Protein AF-S4P4B2-F1 (afdb_monomer_lite)

Radius of gyration: 13.28 Å; chains: 1; bounding box: 37×22×28 Å

Secondary structure (DSSP, 8-state):
-----GGGTT-HHHHHHHHHHHHHHHHHS-SEEEE--S-HHHHHHHHHHHHHTTHHHHHHHHSEEEE--S-HHHHHHHHHHHHHHHHTTS-EEEE-

Foldseek 3Di:
DADPPPVCLLPLVNLVVVLVVLLVCLQPDWAEAEAEDPDPVSLVVSVVSCVVVCSQVSSQVRAAEAEADPDPVSNVVSVVVSVVRSVVRRHYYYYD

Structure (mmCIF, N/CA/C/O backbone):
data_AF-S4P4B2-F1
#
_entry.id   AF-S4P4B2-F1
#
loop_
_atom_site.group_PDB
_atom_site.id
_atom_site.type_symbol
_atom_site.label_atom_id
_atom_site.label_alt_id
_atom_site.label_comp_id
_atom_site.label_asym_id
_atom_site.label_entity_id
_atom_site.label_seq_id
_atom_site.pdbx_PDB_ins_code
_atom_site.Cartn_x
_atom_site.Cartn_y
_atom_site.Cartn_z
_atom_site.occupancy
_atom_site.B_iso_or_equiv
_atom_site.auth_seq_id
_atom_site.auth_comp_id
_atom_site.auth_asym_id
_atom_site.auth_atom_id
_atom_site.pdbx_PDB_model_num
ATOM 1 N N . THR A 1 1 ? -21.133 2.566 -0.059 1.00 52.91 1 THR A N 1
ATOM 2 C CA . THR A 1 1 ? -20.802 3.998 -0.202 1.00 52.91 1 THR A CA 1
ATOM 3 C C . THR A 1 1 ? -19.473 4.249 0.480 1.00 52.91 1 THR A C 1
ATOM 5 O O . THR A 1 1 ? -19.292 3.740 1.578 1.00 52.91 1 THR A O 1
ATOM 8 N N . ILE A 1 2 ? -18.533 4.945 -0.164 1.00 67.69 2 ILE A N 1
ATOM 9 C CA . ILE A 1 2 ? -17.271 5.377 0.467 1.00 67.69 2 ILE A CA 1
ATOM 10 C C . ILE A 1 2 ? -17.554 6.663 1.256 1.00 67.69 2 ILE A C 1
ATOM 12 O O . ILE A 1 2 ? -18.268 7.532 0.760 1.00 67.69 2 ILE A O 1
ATOM 16 N N . SER A 1 3 ? -17.041 6.770 2.482 1.00 73.88 3 SER A N 1
ATOM 17 C CA . SER A 1 3 ? -17.207 7.941 3.352 1.00 73.88 3 SER A CA 1
ATOM 18 C C . SER A 1 3 ? -15.880 8.268 4.028 1.00 73.88 3 SER A C 1
ATOM 20 O O . SER A 1 3 ? -15.252 7.382 4.593 1.00 73.88 3 SER A O 1
ATOM 22 N N . SER A 1 4 ? -15.484 9.542 4.009 1.00 62.91 4 SER A N 1
ATOM 23 C CA . SER A 1 4 ? -14.333 10.069 4.755 1.00 62.91 4 SER A CA 1
ATOM 24 C C . SER A 1 4 ? -14.736 10.742 6.072 1.00 62.91 4 SER A C 1
ATOM 26 O O . SER A 1 4 ? -13.907 11.381 6.721 1.00 62.91 4 SER A O 1
ATOM 28 N N . LYS A 1 5 ? -16.012 10.638 6.484 1.00 74.81 5 LYS A N 1
ATOM 29 C CA . LYS A 1 5 ? -16.456 11.181 7.773 1.00 74.81 5 LYS A CA 1
ATOM 30 C C . LYS A 1 5 ? -15.694 10.489 8.898 1.00 74.81 5 LYS A C 1
ATOM 32 O O . LYS A 1 5 ? -15.656 9.259 8.945 1.00 74.81 5 LYS A O 1
ATOM 37 N N . TYR A 1 6 ? -15.158 11.289 9.818 1.00 61.53 6 TYR A N 1
ATOM 38 C CA . TYR A 1 6 ? -14.396 10.815 10.975 1.00 61.53 6 TYR A CA 1
ATOM 39 C C . TYR A 1 6 ? -15.137 9.713 11.746 1.00 61.53 6 TYR A C 1
ATOM 41 O O . TYR A 1 6 ? -14.554 8.687 12.066 1.00 61.53 6 TYR A O 1
ATOM 49 N N . GLU A 1 7 ? -16.444 9.882 11.944 1.00 67.62 7 GLU A N 1
ATOM 50 C CA . GLU A 1 7 ? -17.324 8.940 12.653 1.00 67.62 7 GLU A CA 1
ATOM 51 C C . GLU A 1 7 ? -17.447 7.568 11.972 1.00 67.62 7 GLU A C 1
ATOM 53 O O . GLU A 1 7 ? -17.768 6.582 12.623 1.00 67.62 7 GLU A O 1
ATOM 58 N N . THR A 1 8 ? -17.201 7.493 10.661 1.00 71.69 8 THR A N 1
ATOM 59 C CA .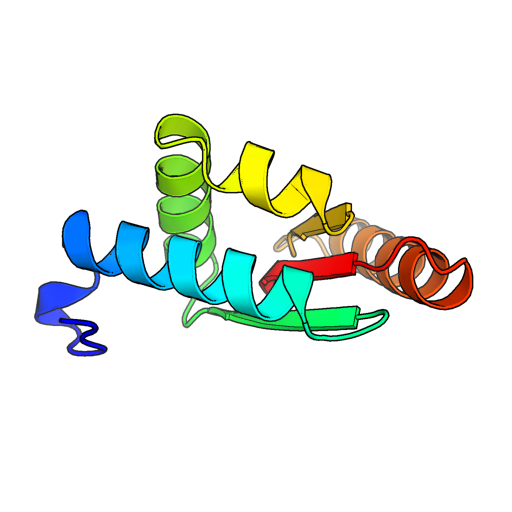 THR A 1 8 ? -17.375 6.271 9.858 1.00 71.69 8 THR A CA 1
ATOM 60 C C . THR A 1 8 ? -16.054 5.650 9.414 1.00 71.69 8 THR A C 1
ATOM 62 O O . THR A 1 8 ? -16.066 4.643 8.717 1.00 71.69 8 THR A O 1
ATOM 65 N N . ARG A 1 9 ? -14.904 6.235 9.776 1.00 69.50 9 ARG A N 1
ATOM 66 C CA . ARG A 1 9 ? -13.584 5.750 9.323 1.00 69.50 9 ARG A CA 1
ATOM 67 C C . ARG A 1 9 ? -13.201 4.393 9.924 1.00 69.50 9 ARG A C 1
ATOM 69 O O . ARG A 1 9 ? -12.380 3.685 9.360 1.00 69.50 9 ARG A O 1
ATOM 76 N N . GLU A 1 10 ? -13.798 4.052 11.062 1.00 74.44 10 GLU A N 1
ATOM 77 C CA . GLU A 1 10 ? -13.623 2.765 11.744 1.00 74.44 10 GLU A CA 1
ATOM 78 C C . GLU A 1 10 ? -14.669 1.731 11.296 1.00 74.44 10 GLU A C 1
ATOM 80 O O . GLU A 1 10 ? -14.613 0.573 11.704 1.00 74.44 10 GLU A O 1
ATOM 85 N N . ASP A 1 11 ? -15.616 2.120 10.430 1.00 85.06 11 ASP A N 1
ATOM 86 C CA . ASP A 1 11 ? -16.566 1.179 9.848 1.00 85.06 11 ASP A CA 1
ATOM 87 C C . ASP A 1 11 ? -15.824 0.227 8.900 1.00 85.06 11 ASP A C 1
ATOM 89 O O . ASP A 1 11 ? -15.229 0.629 7.894 1.00 85.06 11 ASP A O 1
ATOM 93 N N . VAL A 1 12 ? -15.907 -1.065 9.207 1.00 84.88 12 VAL A N 1
ATOM 94 C CA . VAL A 1 12 ? -15.316 -2.158 8.430 1.00 84.88 12 VAL A CA 1
ATOM 95 C C . VAL A 1 12 ? -15.711 -2.077 6.953 1.00 84.88 12 VAL A C 1
ATOM 97 O O . VAL A 1 12 ? -14.890 -2.356 6.076 1.00 84.88 12 VAL A O 1
ATOM 100 N N . ALA A 1 13 ? -16.943 -1.657 6.647 1.00 87.62 13 ALA A N 1
ATOM 101 C CA . ALA A 1 13 ? -17.395 -1.506 5.269 1.00 87.62 13 ALA A CA 1
ATOM 102 C C . ALA A 1 13 ? -16.637 -0.392 4.532 1.00 87.62 13 ALA A C 1
ATOM 104 O O . ALA A 1 13 ? -16.323 -0.543 3.350 1.00 87.62 13 ALA A O 1
ATOM 105 N N . VAL A 1 14 ? -16.324 0.713 5.213 1.00 88.56 14 VAL A N 1
ATOM 106 C CA . VAL A 1 14 ? -15.562 1.837 4.653 1.00 88.56 14 VAL A CA 1
ATOM 107 C C . VAL A 1 14 ? -14.109 1.431 4.427 1.00 88.56 14 VAL A C 1
ATOM 109 O O . VAL A 1 14 ? -13.602 1.615 3.319 1.00 88.56 14 VAL A O 1
ATOM 112 N N . ILE A 1 15 ? -13.480 0.799 5.422 1.00 91.25 15 ILE A N 1
ATOM 113 C CA . ILE A 1 15 ? -12.105 0.282 5.335 1.00 91.25 15 ILE A CA 1
ATOM 114 C C . ILE A 1 15 ? -11.963 -0.675 4.147 1.00 91.25 15 ILE A C 1
ATOM 116 O O . ILE A 1 15 ? -11.055 -0.524 3.325 1.00 91.25 15 ILE A O 1
ATOM 120 N N . ARG A 1 16 ? -12.899 -1.619 3.994 1.00 91.69 16 ARG A N 1
ATOM 121 C CA . ARG A 1 16 ? -12.908 -2.556 2.866 1.00 91.69 16 ARG A CA 1
ATOM 122 C C . ARG A 1 16 ? -13.040 -1.839 1.524 1.00 91.69 16 ARG A C 1
ATOM 124 O O . ARG A 1 16 ? -12.325 -2.169 0.584 1.00 91.69 16 ARG A O 1
ATOM 131 N N . ASN A 1 17 ? -13.937 -0.855 1.420 1.00 92.75 17 ASN A N 1
ATOM 132 C CA . ASN A 1 17 ? -14.141 -0.127 0.165 1.00 92.75 17 ASN A CA 1
ATOM 133 C C . ASN A 1 17 ? -12.892 0.674 -0.243 1.00 92.75 17 ASN A C 1
ATOM 135 O O . ASN A 1 17 ? -12.581 0.730 -1.430 1.00 92.75 17 ASN A O 1
ATOM 139 N N . TYR A 1 18 ? -12.152 1.247 0.716 1.00 94.19 18 TYR A N 1
ATOM 140 C CA . TYR A 1 18 ? -10.853 1.868 0.434 1.00 94.19 18 TYR A CA 1
ATOM 141 C C . TYR A 1 18 ? -9.820 0.852 -0.059 1.00 94.19 18 TYR A C 1
ATOM 143 O O . TYR A 1 18 ? -9.092 1.133 -1.009 1.00 94.19 18 TYR A O 1
ATOM 151 N N . GLY A 1 19 ? -9.795 -0.342 0.534 1.00 95.50 19 GLY A N 1
ATOM 152 C CA . GLY A 1 19 ? -8.932 -1.431 0.082 1.00 95.50 19 GLY A CA 1
ATOM 153 C C . GLY A 1 19 ? -9.230 -1.847 -1.357 1.00 95.50 19 GLY A C 1
ATOM 154 O O . GLY A 1 19 ? -8.320 -1.964 -2.176 1.00 95.50 19 GLY A O 1
ATOM 155 N N . GLN A 1 20 ? -10.514 -1.994 -1.688 1.00 95.50 20 GLN A N 1
ATOM 156 C CA . GLN A 1 20 ? -10.964 -2.328 -3.038 1.00 95.50 20 GLN A CA 1
ATOM 157 C C . GLN A 1 20 ? -10.561 -1.251 -4.055 1.00 95.50 20 GLN A C 1
ATOM 159 O O . GLN A 1 20 ? -10.010 -1.572 -5.106 1.00 95.50 20 GLN A O 1
ATOM 164 N N . LEU A 1 21 ? -10.763 0.025 -3.707 1.00 96.19 21 LEU A N 1
ATOM 165 C CA . LEU A 1 21 ? -10.342 1.158 -4.529 1.00 96.19 21 LEU A CA 1
ATOM 166 C C . LEU A 1 21 ? -8.833 1.116 -4.799 1.00 96.19 21 LEU A C 1
ATOM 168 O O . LEU A 1 21 ? -8.402 1.298 -5.934 1.00 96.19 21 LEU A O 1
ATOM 172 N N . LEU A 1 22 ? -8.021 0.848 -3.774 1.00 97.44 22 LEU A N 1
ATOM 173 C CA . LEU A 1 22 ? -6.571 0.781 -3.933 1.00 97.44 22 LEU A CA 1
ATOM 174 C C . LEU A 1 22 ? 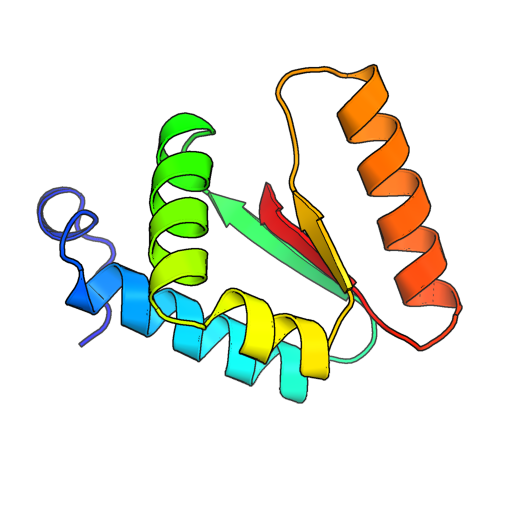-6.141 -0.387 -4.836 1.00 97.44 22 LEU A C 1
ATOM 176 O O . LEU A 1 22 ? -5.188 -0.240 -5.602 1.00 97.44 22 LEU A O 1
ATOM 180 N N . VAL A 1 23 ? -6.847 -1.524 -4.794 1.00 97.75 23 VAL A N 1
ATOM 181 C CA . VAL A 1 23 ? -6.619 -2.656 -5.711 1.00 97.75 23 VAL A CA 1
ATOM 182 C C . VAL A 1 23 ? -6.919 -2.261 -7.156 1.00 97.75 23 VAL A C 1
ATOM 184 O O . VAL A 1 23 ? -6.091 -2.509 -8.030 1.00 97.75 23 VAL A O 1
ATOM 187 N N . GLU A 1 24 ? -8.054 -1.609 -7.408 1.00 97.44 24 GLU A N 1
ATOM 188 C CA . GLU A 1 24 ? -8.435 -1.140 -8.747 1.00 97.44 24 GLU A CA 1
ATOM 189 C C . GLU A 1 24 ? -7.431 -0.116 -9.296 1.00 97.44 24 GLU A C 1
ATOM 191 O O . GLU A 1 24 ? -6.976 -0.228 -10.435 1.00 97.44 24 GLU A O 1
ATOM 196 N N . ILE A 1 25 ? -7.005 0.835 -8.461 1.00 97.56 25 ILE A N 1
ATOM 197 C CA . ILE A 1 25 ? -5.969 1.812 -8.814 1.00 97.56 25 ILE A CA 1
ATOM 198 C C . ILE A 1 25 ? -4.641 1.109 -9.116 1.00 97.56 25 ILE A C 1
ATOM 200 O O . ILE A 1 25 ? -3.995 1.419 -10.115 1.00 97.56 25 ILE A O 1
ATOM 204 N N . SER A 1 26 ? -4.254 0.119 -8.309 1.00 97.25 26 SER A N 1
ATOM 205 C CA . SER A 1 26 ? -3.016 -0.645 -8.512 1.00 97.25 26 SER A CA 1
ATOM 206 C C . SER A 1 26 ? -3.029 -1.489 -9.790 1.00 97.25 26 SER A C 1
ATOM 208 O O . SER A 1 26 ? -1.961 -1.794 -10.317 1.00 97.25 26 SER A O 1
ATOM 210 N N . ALA A 1 27 ? -4.204 -1.869 -10.296 1.00 96.81 27 ALA A N 1
ATOM 211 C CA . ALA A 1 27 ? -4.339 -2.603 -11.551 1.00 96.81 27 ALA A CA 1
ATOM 212 C C . ALA A 1 27 ? -4.196 -1.702 -12.791 1.00 96.81 27 ALA A C 1
ATOM 214 O O . ALA A 1 27 ? -3.720 -2.162 -13.827 1.00 96.81 27 ALA A O 1
ATOM 215 N N . CYS A 1 28 ? -4.594 -0.430 -12.690 1.00 96.31 28 CYS A N 1
ATOM 216 C CA . CYS A 1 28 ? -4.643 0.494 -13.828 1.00 96.31 28 CYS A CA 1
ATOM 217 C C . CYS A 1 28 ? -3.457 1.468 -13.893 1.00 96.31 28 CYS A C 1
ATOM 219 O O . CYS A 1 28 ? -3.060 1.873 -14.984 1.00 96.31 28 CYS A O 1
ATOM 221 N N . VAL A 1 29 ? -2.907 1.880 -12.748 1.00 96.88 29 VAL A N 1
ATOM 222 C CA . VAL A 1 29 ? -1.808 2.853 -12.693 1.00 96.88 29 VAL A CA 1
ATOM 223 C C . VAL A 1 29 ? -0.471 2.133 -12.899 1.00 96.88 29 VAL A C 1
ATOM 225 O O . VAL A 1 29 ? -0.174 1.192 -12.157 1.00 96.88 29 VAL A O 1
ATOM 228 N N . PRO A 1 30 ? 0.361 2.532 -13.878 1.00 94.69 30 PRO A N 1
ATOM 229 C CA . PRO A 1 30 ? 1.679 1.937 -14.080 1.00 94.69 30 PRO A CA 1
ATOM 230 C C . PRO A 1 30 ? 2.634 2.292 -12.935 1.00 94.69 30 PRO A C 1
ATOM 232 O O . PRO A 1 30 ? 2.438 3.269 -12.222 1.00 94.69 30 PRO A O 1
ATOM 235 N N . ASP A 1 31 ? 3.662 1.468 -12.745 1.00 94.69 31 ASP A N 1
ATOM 236 C CA . ASP A 1 31 ? 4.785 1.739 -11.842 1.00 94.69 31 ASP A CA 1
ATOM 237 C C . ASP A 1 31 ? 4.377 1.985 -10.380 1.00 94.69 31 ASP A C 1
ATOM 239 O O . ASP A 1 31 ? 4.098 1.018 -9.666 1.00 94.69 31 ASP A O 1
ATOM 243 N N . GLY A 1 32 ? 4.313 3.234 -9.923 1.00 96.19 32 GLY A N 1
ATOM 244 C CA . GLY A 1 32 ? 4.181 3.593 -8.512 1.00 96.19 32 GLY A CA 1
ATOM 245 C C . GLY A 1 32 ? 2.824 4.175 -8.114 1.00 96.19 32 GLY A C 1
ATOM 246 O O . GLY A 1 32 ? 2.245 4.987 -8.832 1.00 96.19 32 GLY A O 1
ATOM 247 N N . VAL A 1 33 ? 2.346 3.811 -6.925 1.00 97.94 33 VAL A N 1
ATOM 248 C CA . VAL A 1 33 ? 1.213 4.446 -6.237 1.00 97.94 33 VAL A CA 1
ATOM 249 C C . VAL A 1 33 ? 1.657 4.824 -4.827 1.00 97.94 33 VAL A C 1
ATOM 251 O O . VAL A 1 33 ? 2.246 4.009 -4.122 1.00 97.94 33 VAL A O 1
ATOM 254 N N . VAL A 1 34 ? 1.336 6.039 -4.390 1.00 97.25 34 VAL A N 1
ATOM 255 C CA . VAL A 1 34 ? 1.547 6.481 -3.005 1.00 97.25 34 VAL A CA 1
ATOM 256 C C . VAL A 1 34 ? 0.187 6.758 -2.378 1.00 97.25 34 VAL A C 1
ATOM 258 O O . VAL A 1 34 ? -0.626 7.481 -2.956 1.00 97.25 34 VAL A O 1
ATOM 261 N N . CYS A 1 35 ? -0.081 6.154 -1.224 1.00 96.62 35 CYS A N 1
ATOM 262 C CA . CYS A 1 35 ? -1.343 6.265 -0.505 1.00 96.62 35 CYS A CA 1
ATOM 263 C C . CYS A 1 35 ? -1.085 6.837 0.890 1.00 96.62 35 CYS A C 1
ATOM 265 O O . CYS A 1 35 ? -0.413 6.196 1.692 1.00 96.62 35 CYS A O 1
ATOM 267 N N . PHE A 1 36 ? -1.631 8.028 1.151 1.00 95.38 36 PHE A N 1
ATOM 268 C CA . PHE A 1 36 ? -1.454 8.735 2.416 1.00 95.38 36 PHE A CA 1
ATOM 269 C C . PHE A 1 36 ? -2.605 8.476 3.396 1.00 95.38 36 PHE A C 1
ATOM 271 O O . PHE A 1 36 ? -3.783 8.576 3.037 1.00 95.38 36 PHE A O 1
ATOM 278 N N . PHE A 1 37 ? -2.255 8.220 4.650 1.00 93.12 37 PHE A N 1
ATOM 279 C CA . PHE A 1 37 ? -3.127 8.013 5.791 1.00 93.12 37 PHE A CA 1
ATOM 280 C C . PHE A 1 37 ? -3.042 9.209 6.740 1.00 93.12 37 PHE A C 1
ATOM 282 O O . PHE A 1 37 ? -2.076 9.964 6.790 1.00 93.12 37 PHE A O 1
ATOM 289 N N . THR A 1 38 ? -4.095 9.408 7.530 1.00 89.19 38 THR A N 1
ATOM 290 C CA . THR A 1 38 ? -4.180 10.555 8.448 1.00 89.19 38 THR A CA 1
ATOM 291 C C . THR A 1 38 ? -3.293 10.420 9.688 1.00 89.19 38 THR A C 1
ATOM 293 O O . THR A 1 38 ? -3.097 11.402 10.399 1.00 89.19 38 THR A O 1
ATOM 296 N N . SER A 1 39 ? -2.832 9.206 10.003 1.00 90.38 39 SER A N 1
ATOM 297 C CA . SER A 1 39 ? -1.904 8.912 11.100 1.00 90.38 39 SER A CA 1
ATOM 298 C C . SER A 1 39 ? -1.366 7.481 10.997 1.00 90.38 39 SER A C 1
ATOM 300 O O . SER A 1 39 ? -2.069 6.597 10.503 1.00 90.38 39 SER A O 1
ATOM 302 N N . TYR A 1 40 ? -0.182 7.227 11.568 1.00 90.38 40 TYR A N 1
ATOM 303 C CA . TYR A 1 40 ? 0.405 5.880 11.655 1.00 90.38 40 TYR A CA 1
ATOM 304 C C . TYR A 1 40 ? -0.497 4.873 12.378 1.00 90.38 40 TYR A C 1
ATOM 306 O O . TYR A 1 40 ? -0.650 3.745 11.928 1.00 90.38 40 TYR A O 1
ATOM 314 N N . LEU A 1 41 ? -1.175 5.295 13.451 1.00 90.81 41 LEU A N 1
ATOM 315 C CA . LEU A 1 41 ? -2.117 4.429 14.169 1.00 90.81 41 LEU A CA 1
ATOM 316 C C . LEU A 1 41 ? -3.286 3.985 13.272 1.00 90.81 41 LEU A C 1
ATOM 318 O O . LEU A 1 41 ? -3.751 2.850 13.348 1.00 90.81 41 LEU A O 1
ATOM 322 N N . TYR A 1 42 ? -3.776 4.890 12.420 1.00 91.00 42 TYR A N 1
ATOM 323 C 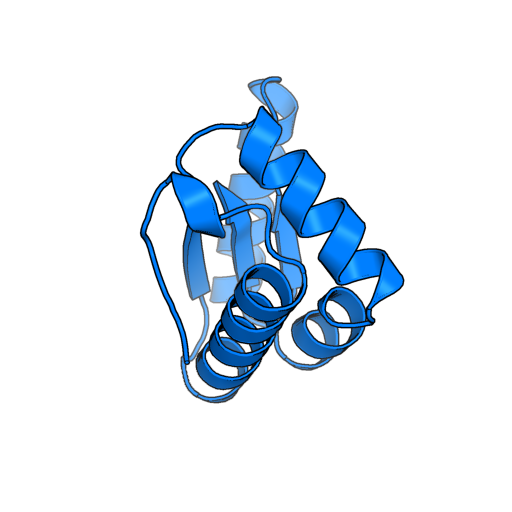CA . TYR A 1 42 ? -4.839 4.563 11.477 1.00 91.00 42 TYR A CA 1
ATOM 324 C C . TYR A 1 42 ? -4.326 3.664 10.347 1.00 91.00 42 TYR A C 1
ATOM 326 O O . TYR A 1 42 ? -5.018 2.717 9.979 1.00 91.00 42 TYR A O 1
ATOM 334 N N . LEU A 1 43 ? -3.108 3.910 9.853 1.00 93.38 43 LEU A N 1
ATOM 335 C CA . LEU A 1 43 ? -2.431 3.040 8.893 1.00 93.38 43 LEU A CA 1
ATOM 336 C C . LEU A 1 43 ? -2.327 1.605 9.428 1.00 93.38 43 LEU A C 1
ATOM 338 O O . LEU A 1 43 ? -2.768 0.681 8.751 1.00 93.38 43 LEU A O 1
ATOM 342 N N . GLU A 1 44 ? -1.823 1.414 10.650 1.00 92.56 44 GLU A N 1
ATOM 343 C CA . GLU A 1 44 ? -1.650 0.082 11.248 1.00 92.56 44 GLU A CA 1
ATOM 344 C C . GLU A 1 44 ? -2.988 -0.654 11.377 1.00 92.56 44 GLU A C 1
ATOM 346 O O . GLU A 1 44 ? -3.107 -1.815 10.981 1.00 92.56 44 GLU A O 1
ATOM 351 N N . SER A 1 45 ? -4.018 0.045 11.865 1.00 92.88 45 SER A N 1
ATOM 352 C CA . SER A 1 45 ? -5.372 -0.499 12.003 1.00 92.88 45 SER A CA 1
ATOM 353 C C . SER A 1 45 ? -5.967 -0.927 10.654 1.00 92.88 45 SER A C 1
ATOM 355 O O . SER A 1 45 ? -6.470 -2.044 10.510 1.00 92.88 45 SER A O 1
ATOM 357 N N . VAL A 1 46 ? -5.863 -0.070 9.631 1.00 94.44 46 VAL A N 1
ATOM 358 C CA . VAL A 1 46 ? -6.393 -0.353 8.290 1.00 94.44 46 VAL A CA 1
ATOM 359 C C . VAL A 1 46 ? -5.625 -1.482 7.610 1.00 94.44 46 VAL A C 1
ATOM 361 O O . VAL A 1 46 ? -6.249 -2.374 7.036 1.00 94.44 46 VAL A O 1
ATOM 364 N N . VAL A 1 47 ? -4.293 -1.484 7.690 1.00 95.00 47 VAL A N 1
ATOM 365 C CA . VAL A 1 47 ? -3.460 -2.549 7.119 1.00 95.00 47 VAL A CA 1
ATOM 366 C C . VAL A 1 47 ? -3.762 -3.890 7.784 1.00 95.00 47 VAL A C 1
ATOM 368 O O . VAL A 1 47 ? -3.903 -4.886 7.074 1.00 95.00 47 VAL A O 1
ATOM 371 N N . GLY A 1 48 ? -3.919 -3.920 9.112 1.00 95.06 48 GLY A N 1
ATOM 372 C CA . GLY A 1 48 ? -4.331 -5.121 9.840 1.00 95.06 48 GLY A CA 1
ATOM 373 C C . GLY A 1 48 ? -5.670 -5.658 9.332 1.00 95.06 48 GLY A C 1
ATOM 374 O O . GLY A 1 48 ? -5.767 -6.815 8.924 1.00 95.06 48 GLY A O 1
ATOM 375 N N . ALA A 1 49 ? -6.680 -4.790 9.224 1.00 94.94 49 ALA A N 1
ATOM 376 C CA . ALA A 1 49 ? -7.983 -5.168 8.681 1.00 94.94 49 ALA A CA 1
ATOM 377 C C . ALA A 1 49 ? -7.906 -5.649 7.217 1.00 94.94 49 ALA A C 1
ATOM 379 O O . ALA A 1 49 ? -8.588 -6.600 6.832 1.00 94.94 49 ALA A O 1
ATOM 380 N N . TRP A 1 50 ? -7.077 -5.021 6.381 1.00 96.88 50 TRP A N 1
ATOM 381 C CA . TRP A 1 50 ? -6.861 -5.432 4.990 1.00 96.88 50 TRP A CA 1
ATOM 382 C C . TRP A 1 50 ? -6.142 -6.771 4.858 1.00 96.88 50 TRP A C 1
ATOM 384 O O . TRP A 1 50 ? -6.378 -7.487 3.879 1.00 96.88 50 TRP A O 1
ATOM 394 N N . TYR A 1 51 ? -5.269 -7.112 5.805 1.00 95.75 51 TYR A N 1
ATOM 395 C CA . TYR A 1 51 ? -4.623 -8.416 5.851 1.00 95.75 51 TYR A CA 1
ATOM 396 C C . TYR A 1 51 ? -5.665 -9.513 6.093 1.00 95.75 51 TYR A C 1
ATOM 398 O O . TYR A 1 51 ? -5.799 -10.418 5.266 1.00 95.75 51 TYR A O 1
ATOM 406 N N . ASP A 1 52 ? -6.485 -9.357 7.135 1.00 94.88 52 ASP A N 1
ATOM 407 C CA . ASP A 1 52 ? -7.533 -10.320 7.503 1.00 94.88 52 ASP A CA 1
ATOM 408 C C . ASP A 1 52 ? -8.607 -10.477 6.413 1.00 94.88 52 ASP A C 1
ATOM 410 O O . ASP A 1 52 ? -9.149 -11.561 6.199 1.00 94.88 52 ASP A O 1
ATOM 414 N N . GLN A 1 53 ? -8.899 -9.401 5.677 1.00 93.94 53 GLN A N 1
ATOM 415 C CA . GLN A 1 53 ? -9.872 -9.392 4.579 1.00 93.94 53 GLN A CA 1
ATOM 416 C C . GLN A 1 53 ? -9.300 -9.888 3.236 1.00 93.94 53 GLN A C 1
ATOM 418 O O . GLN A 1 53 ? -10.038 -9.969 2.252 1.00 93.94 53 GLN A O 1
ATOM 423 N N . GLY A 1 54 ? -7.998 -10.190 3.149 1.00 96.00 54 GLY A N 1
ATOM 424 C CA . GLY A 1 54 ? -7.342 -10.632 1.909 1.00 96.00 54 GLY A CA 1
ATOM 425 C C . GLY A 1 54 ? -7.107 -9.525 0.867 1.00 96.00 54 GLY A C 1
ATOM 426 O O . GLY A 1 54 ? -6.743 -9.806 -0.282 1.00 96.00 54 GLY A O 1
ATOM 427 N N . VAL A 1 55 ? -7.275 -8.257 1.249 1.00 96.88 55 VAL A N 1
ATOM 428 C CA . VAL A 1 55 ? -7.002 -7.091 0.392 1.00 96.88 55 VAL A CA 1
ATOM 429 C C . VAL A 1 55 ? -5.506 -6.984 0.108 1.00 96.88 55 VAL A C 1
ATOM 431 O O . VAL A 1 55 ? -5.120 -6.796 -1.044 1.00 96.88 55 VAL A O 1
ATOM 434 N N . VAL A 1 56 ? -4.651 -7.190 1.118 1.00 96.75 56 VAL A N 1
ATOM 435 C CA . VAL A 1 56 ? -3.183 -7.156 0.951 1.00 96.75 56 VAL A CA 1
ATOM 436 C C . VAL A 1 56 ? -2.724 -8.172 -0.095 1.00 96.75 56 VAL A C 1
ATOM 438 O O . VAL A 1 56 ? -1.968 -7.833 -1.005 1.00 96.75 56 VAL A O 1
ATOM 441 N N . ALA A 1 57 ? -3.246 -9.399 -0.032 1.00 96.75 57 ALA A N 1
ATOM 442 C CA . ALA A 1 57 ? -2.939 -10.433 -1.016 1.00 96.75 57 ALA A CA 1
ATOM 443 C C . ALA A 1 57 ? -3.390 -10.033 -2.432 1.00 96.75 57 ALA A C 1
ATOM 445 O O . ALA A 1 57 ? -2.719 -10.351 -3.413 1.00 96.75 57 ALA A O 1
ATOM 446 N N . SER A 1 58 ? -4.509 -9.316 -2.551 1.00 97.19 58 SER A N 1
ATOM 447 C CA . SER A 1 58 ? -5.023 -8.813 -3.831 1.00 97.19 58 SER A CA 1
ATOM 448 C C . SER A 1 58 ? -4.168 -7.668 -4.390 1.00 97.19 58 SER A C 1
ATOM 450 O O . SER A 1 58 ? -3.901 -7.637 -5.592 1.00 97.19 58 SER A O 1
ATOM 452 N N . LEU A 1 59 ? -3.670 -6.768 -3.536 1.00 96.81 59 LEU A N 1
ATOM 453 C CA . LEU A 1 59 ? -2.719 -5.716 -3.917 1.00 96.81 59 LEU A CA 1
ATOM 454 C C . LEU A 1 59 ? -1.403 -6.306 -4.420 1.00 96.81 59 LEU A C 1
ATOM 456 O O . LEU A 1 59 ? -0.928 -5.932 -5.492 1.00 96.81 59 LEU A O 1
ATOM 460 N N . GLN A 1 60 ? -0.863 -7.288 -3.695 1.00 96.12 60 GLN A N 1
ATOM 461 C CA . GLN A 1 60 ? 0.419 -7.919 -4.010 1.00 96.12 60 GLN A CA 1
ATOM 462 C C . GLN A 1 60 ? 0.436 -8.641 -5.365 1.00 96.12 60 GLN A C 1
ATOM 464 O O . GLN A 1 60 ? 1.495 -8.763 -5.984 1.00 96.12 60 GLN A O 1
ATOM 469 N N . ARG A 1 61 ? -0.727 -9.060 -5.886 1.00 96.62 61 ARG A N 1
ATOM 470 C CA . ARG A 1 61 ? -0.837 -9.578 -7.264 1.00 96.62 61 ARG A CA 1
ATOM 471 C C . ARG A 1 61 ? -0.524 -8.517 -8.319 1.00 96.62 61 ARG A C 1
ATOM 473 O O . ARG A 1 61 ? -0.013 -8.868 -9.375 1.00 96.62 61 ARG A O 1
ATOM 480 N N . HIS A 1 62 ? -0.786 -7.245 -8.027 1.00 96.81 62 HIS A N 1
ATOM 481 C CA . HIS A 1 62 ? -0.601 -6.135 -8.961 1.00 96.81 62 HIS A CA 1
ATOM 482 C C . HIS A 1 62 ? 0.721 -5.407 -8.729 1.00 96.81 62 HIS A C 1
ATOM 484 O O . HIS A 1 62 ? 1.470 -5.199 -9.677 1.00 96.81 62 HIS A O 1
ATOM 490 N N . LYS A 1 63 ? 1.071 -5.078 -7.480 1.00 97.62 63 LYS A N 1
ATOM 491 C CA . LYS A 1 63 ? 2.250 -4.264 -7.130 1.00 97.62 63 LYS A CA 1
ATOM 492 C C . LYS A 1 63 ? 2.883 -4.728 -5.820 1.00 97.62 63 LYS A C 1
ATOM 494 O O . LYS A 1 63 ? 2.202 -5.302 -4.977 1.00 97.62 63 LYS A O 1
ATOM 499 N N . LEU A 1 64 ? 4.181 -4.486 -5.638 1.00 97.38 64 LEU A N 1
ATOM 500 C CA . LEU A 1 64 ? 4.829 -4.706 -4.340 1.00 97.38 64 LEU A CA 1
ATOM 501 C C . LEU A 1 64 ? 4.309 -3.695 -3.316 1.00 97.38 64 LEU A C 1
ATOM 503 O O . LEU A 1 64 ? 4.070 -2.548 -3.667 1.00 97.38 64 LEU A O 1
ATOM 507 N N . LEU A 1 65 ? 4.131 -4.116 -2.067 1.00 97.25 65 LEU A N 1
ATOM 508 C CA . LEU A 1 65 ? 3.615 -3.253 -1.007 1.00 97.25 65 LEU A CA 1
ATOM 509 C C . LEU A 1 65 ? 4.746 -2.872 -0.051 1.00 97.25 65 LEU A C 1
ATOM 511 O O . LEU A 1 65 ? 5.425 -3.755 0.471 1.00 97.25 65 LEU A O 1
ATOM 515 N N . PHE A 1 66 ? 4.904 -1.576 0.187 1.00 96.94 66 PHE A N 1
ATOM 516 C CA . PHE A 1 66 ? 5.812 -0.998 1.170 1.00 96.94 66 PHE A CA 1
ATOM 517 C C . PHE A 1 66 ? 4.999 -0.164 2.152 1.00 96.94 66 PHE A C 1
ATOM 519 O O . PHE A 1 66 ? 4.074 0.544 1.753 1.00 96.94 66 PHE A O 1
ATOM 526 N N . ILE A 1 67 ? 5.328 -0.276 3.432 1.00 95.00 67 ILE A N 1
ATOM 527 C CA . ILE A 1 67 ? 4.613 0.392 4.514 1.00 95.00 67 ILE A CA 1
ATOM 528 C C . ILE A 1 67 ? 5.619 1.267 5.243 1.00 95.00 67 ILE A C 1
ATOM 530 O O . ILE A 1 67 ? 6.696 0.790 5.599 1.00 95.00 67 ILE A O 1
ATOM 534 N N . GLU A 1 68 ? 5.281 2.539 5.413 1.00 91.69 68 GLU A N 1
ATOM 535 C CA . GLU A 1 68 ? 6.079 3.482 6.179 1.00 91.69 68 GLU A CA 1
ATOM 536 C C . GLU A 1 68 ? 5.974 3.188 7.676 1.00 91.69 68 GLU A C 1
ATOM 538 O O . GLU A 1 68 ? 4.911 2.857 8.207 1.00 91.69 68 GLU A O 1
ATOM 543 N N . THR A 1 69 ? 7.102 3.322 8.360 1.00 89.75 69 THR A N 1
ATOM 544 C CA . THR A 1 69 ? 7.241 3.103 9.797 1.00 89.75 69 THR A CA 1
ATOM 545 C C . THR A 1 69 ? 7.711 4.385 10.473 1.00 89.75 69 THR A C 1
ATOM 547 O O . THR A 1 69 ? 8.274 5.279 9.842 1.00 89.75 69 THR A O 1
ATOM 550 N N . GLN A 1 70 ? 7.550 4.476 11.793 1.00 88.06 70 GLN A N 1
ATOM 551 C CA . GLN A 1 70 ? 8.100 5.611 12.548 1.00 88.06 70 GLN A CA 1
ATOM 552 C C . GLN A 1 70 ? 9.635 5.582 12.639 1.00 88.06 70 GLN A C 1
ATOM 554 O O . GLN A 1 70 ? 10.252 6.614 12.907 1.00 88.06 70 GLN A O 1
ATOM 559 N N . ASP A 1 71 ? 10.255 4.418 12.417 1.00 92.69 71 ASP A N 1
ATOM 560 C CA . ASP A 1 71 ? 11.707 4.288 12.342 1.00 92.69 71 ASP A CA 1
ATOM 561 C C . ASP A 1 71 ? 12.229 4.844 11.007 1.00 92.69 71 ASP A C 1
ATOM 563 O O . ASP A 1 71 ? 11.829 4.419 9.920 1.00 92.69 71 ASP A O 1
ATOM 567 N N . SER A 1 72 ? 13.136 5.818 11.092 1.00 88.31 72 SER A N 1
ATOM 568 C CA . SER A 1 72 ? 13.664 6.530 9.928 1.00 88.31 72 SER A CA 1
ATOM 569 C C . SER A 1 72 ? 14.593 5.679 9.060 1.00 88.31 72 SER A C 1
ATOM 571 O O . SER A 1 72 ? 14.678 5.913 7.850 1.00 88.31 72 SER A O 1
ATOM 573 N N . ALA A 1 73 ? 15.281 4.691 9.638 1.00 92.06 73 ALA A N 1
ATOM 574 C CA . ALA A 1 73 ? 16.134 3.773 8.896 1.00 92.06 73 ALA A CA 1
ATOM 575 C C . ALA A 1 73 ? 15.284 2.768 8.107 1.00 92.06 73 ALA A C 1
ATOM 577 O O . ALA A 1 73 ? 15.542 2.555 6.918 1.00 92.06 73 ALA A O 1
ATOM 578 N N . GLU A 1 74 ? 14.237 2.218 8.726 1.00 92.06 74 GLU A N 1
ATOM 579 C CA . GLU A 1 74 ? 13.275 1.339 8.049 1.00 92.06 74 GLU A CA 1
ATOM 580 C C . GLU A 1 74 ? 12.532 2.073 6.926 1.00 92.06 74 GLU A C 1
ATOM 582 O O . GLU A 1 74 ? 12.478 1.578 5.797 1.00 92.06 74 GLU A O 1
ATOM 587 N N . THR A 1 75 ? 12.069 3.300 7.175 1.00 90.94 75 THR A N 1
ATOM 588 C CA . THR A 1 75 ? 11.401 4.128 6.157 1.00 90.94 75 THR A CA 1
ATOM 589 C C . THR A 1 75 ? 12.325 4.468 4.991 1.00 90.94 75 THR A C 1
ATOM 591 O O . THR A 1 75 ? 11.926 4.376 3.828 1.00 90.94 75 THR A O 1
ATOM 594 N N . SER A 1 76 ? 13.595 4.779 5.264 1.00 92.81 76 SER A N 1
ATOM 595 C CA . SER A 1 76 ? 14.588 4.997 4.204 1.00 92.81 76 SER A CA 1
ATOM 596 C C . SER A 1 76 ? 14.777 3.742 3.346 1.00 92.81 76 SER A C 1
ATOM 598 O O . SER A 1 76 ? 14.841 3.823 2.118 1.00 92.81 76 SER A O 1
ATOM 600 N N . PHE A 1 77 ? 14.819 2.565 3.974 1.00 94.75 77 PHE A N 1
ATOM 601 C CA . PHE A 1 77 ? 14.925 1.295 3.263 1.00 94.75 77 PHE A CA 1
ATOM 602 C C . PHE A 1 77 ? 13.666 0.984 2.436 1.00 94.75 77 PHE A C 1
ATOM 604 O O . PHE A 1 77 ? 13.779 0.542 1.288 1.00 94.75 77 PHE A O 1
ATOM 611 N N . ALA A 1 78 ? 12.473 1.252 2.972 1.00 94.56 78 ALA A N 1
ATOM 612 C CA . ALA A 1 78 ? 11.206 1.092 2.262 1.00 94.56 78 ALA A CA 1
ATOM 613 C C . ALA A 1 78 ? 11.145 1.982 1.009 1.00 94.56 78 ALA A C 1
ATOM 615 O O . ALA A 1 78 ? 10.826 1.494 -0.076 1.00 94.56 78 ALA A O 1
ATOM 616 N N . LEU A 1 79 ? 11.544 3.253 1.127 1.00 95.06 79 LEU A N 1
ATOM 617 C CA . LEU A 1 79 ? 11.588 4.209 0.015 1.00 95.06 79 LEU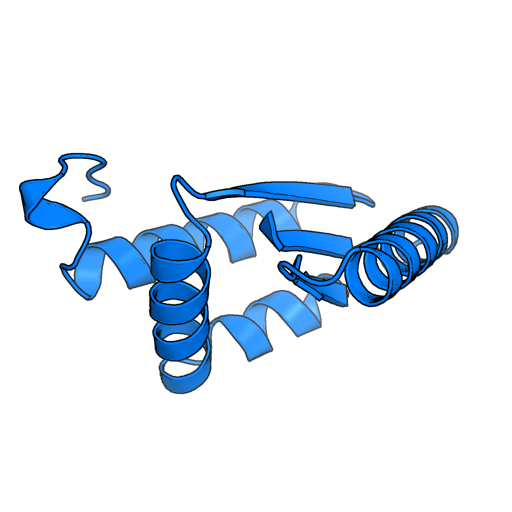 A CA 1
ATOM 618 C C . LEU A 1 79 ? 12.550 3.775 -1.097 1.00 95.06 79 LEU A C 1
ATOM 620 O O . LEU A 1 79 ? 12.189 3.810 -2.274 1.00 95.06 79 LEU A O 1
ATOM 624 N N . ILE A 1 80 ? 13.755 3.317 -0.745 1.00 96.62 80 ILE A N 1
ATOM 625 C CA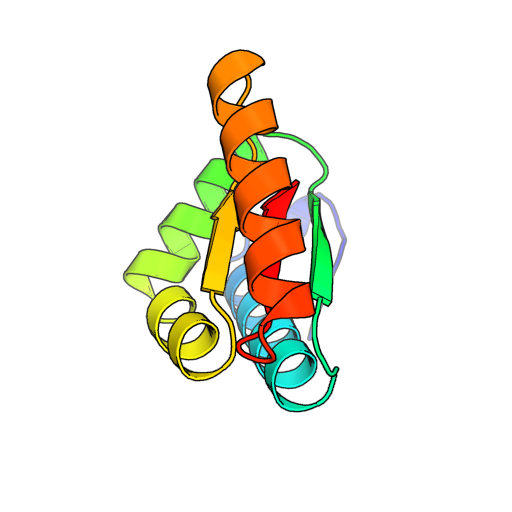 . ILE A 1 80 ? 14.735 2.831 -1.731 1.00 96.62 80 ILE A CA 1
ATOM 626 C C . ILE A 1 80 ? 14.167 1.644 -2.521 1.00 96.62 80 ILE A C 1
ATOM 628 O O . ILE A 1 80 ? 14.283 1.591 -3.748 1.00 96.62 80 ILE A O 1
ATOM 632 N N . ASN A 1 81 ? 13.527 0.693 -1.838 1.00 96.69 81 ASN A N 1
ATOM 633 C CA . ASN A 1 81 ? 12.945 -0.469 -2.505 1.00 96.69 81 ASN A CA 1
ATOM 634 C C . ASN A 1 81 ? 11.691 -0.122 -3.315 1.00 96.69 81 ASN A C 1
ATOM 636 O O . ASN A 1 81 ? 11.498 -0.700 -4.384 1.00 96.69 81 ASN A O 1
ATOM 640 N N . TYR A 1 82 ? 10.885 0.842 -2.864 1.00 97.81 82 TYR A N 1
ATOM 641 C CA . TYR A 1 82 ? 9.767 1.383 -3.634 1.00 97.81 82 TYR A CA 1
ATOM 642 C C . TYR A 1 82 ? 10.243 1.953 -4.977 1.00 97.81 82 TYR A C 1
ATOM 644 O O . TYR A 1 82 ? 9.711 1.578 -6.023 1.00 97.81 82 TYR A O 1
ATOM 652 N N . ILE A 1 83 ? 11.289 2.789 -4.970 1.00 96.94 83 ILE A N 1
ATOM 653 C CA . ILE A 1 83 ? 11.866 3.371 -6.195 1.00 96.94 83 ILE A CA 1
ATOM 654 C C . ILE A 1 83 ? 12.366 2.258 -7.119 1.00 96.94 83 ILE A C 1
ATOM 656 O O . ILE A 1 83 ? 11.974 2.189 -8.282 1.00 96.94 83 ILE A O 1
ATOM 660 N N . LYS A 1 84 ? 13.146 1.315 -6.581 1.00 97.56 84 LYS A N 1
ATOM 661 C CA . LYS A 1 84 ? 13.685 0.186 -7.351 1.00 97.56 84 LYS A CA 1
ATOM 662 C C . LYS A 1 84 ? 12.588 -0.690 -7.970 1.00 97.56 84 LYS A C 1
ATOM 664 O O . LYS A 1 84 ? 12.734 -1.195 -9.085 1.00 97.56 84 LYS A O 1
ATOM 669 N N . ALA A 1 85 ? 11.487 -0.904 -7.256 1.00 97.31 85 ALA A N 1
ATOM 670 C CA . ALA A 1 85 ? 10.346 -1.667 -7.749 1.00 97.31 85 ALA A CA 1
ATOM 671 C C . ALA A 1 85 ? 9.602 -0.936 -8.880 1.00 97.31 85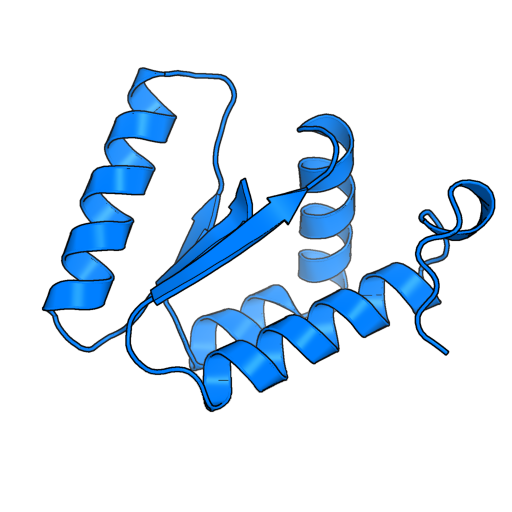 ALA A C 1
ATOM 673 O O . ALA A 1 85 ? 9.156 -1.583 -9.830 1.00 97.31 85 ALA A O 1
ATOM 674 N N . CYS A 1 86 ? 9.512 0.395 -8.809 1.00 96.75 86 CYS A N 1
ATOM 675 C CA . CYS A 1 86 ? 8.989 1.218 -9.898 1.00 96.75 86 CYS A CA 1
ATOM 676 C C . CYS A 1 86 ? 9.897 1.145 -11.137 1.00 96.75 86 CYS A C 1
ATOM 678 O O . CYS A 1 86 ? 9.420 0.845 -12.225 1.00 96.75 86 CYS A O 1
ATOM 680 N N . GLU A 1 87 ? 11.210 1.314 -10.973 1.00 96.44 87 GLU A N 1
ATOM 681 C CA . GLU A 1 87 ? 12.177 1.317 -12.086 1.00 96.44 87 GLU A CA 1
ATOM 682 C C . GLU A 1 87 ? 12.351 -0.051 -12.770 1.00 96.44 87 GLU A C 1
ATOM 684 O O . GLU A 1 87 ? 12.750 -0.128 -13.930 1.00 96.44 87 GLU A O 1
ATOM 689 N N . SER A 1 88 ? 12.043 -1.146 -12.071 1.00 93.94 88 SER A N 1
ATOM 690 C CA . SER A 1 88 ? 12.132 -2.514 -12.609 1.00 93.94 88 SER A CA 1
ATOM 691 C C . SER A 1 88 ? 10.857 -2.996 -13.311 1.00 93.94 88 SER A C 1
ATOM 693 O O . SER A 1 88 ? 10.797 -4.149 -13.740 1.00 93.94 88 SER A O 1
ATOM 695 N N . GLY A 1 89 ? 9.826 -2.150 -13.419 1.00 90.25 89 GLY A N 1
ATOM 696 C CA . GLY A 1 89 ? 8.564 -2.468 -14.097 1.00 90.25 89 GLY A CA 1
ATOM 697 C C . GLY A 1 89 ? 7.640 -3.419 -13.327 1.00 90.25 89 GLY A C 1
ATOM 698 O O . GLY A 1 89 ? 6.556 -3.748 -13.804 1.00 90.25 89 GLY A O 1
ATOM 699 N N . ARG A 1 90 ? 8.026 -3.857 -12.118 1.00 94.19 90 ARG A N 1
ATOM 700 C CA . ARG A 1 90 ? 7.148 -4.636 -11.227 1.00 94.19 90 ARG A CA 1
ATOM 701 C C . ARG A 1 90 ? 6.052 -3.765 -10.615 1.00 94.19 90 ARG A C 1
ATOM 703 O O . ARG A 1 90 ? 4.953 -4.266 -10.361 1.00 94.19 90 ARG A O 1
ATOM 710 N N . GLY A 1 91 ? 6.382 -2.500 -10.360 1.00 96.62 91 GLY A N 1
ATOM 711 C CA . GLY A 1 91 ? 5.532 -1.515 -9.716 1.00 96.62 91 GLY A CA 1
ATOM 712 C C . GLY A 1 91 ? 5.393 -1.701 -8.205 1.00 96.62 91 GLY A C 1
ATOM 713 O O . GLY A 1 91 ? 5.592 -2.793 -7.661 1.00 96.62 91 GLY A O 1
ATOM 714 N N . ALA A 1 92 ? 5.039 -0.618 -7.521 1.00 98.06 92 ALA A N 1
ATOM 715 C CA . ALA A 1 92 ? 4.959 -0.576 -6.071 1.00 98.06 92 ALA A CA 1
ATOM 716 C C . ALA A 1 92 ? 3.836 0.324 -5.551 1.00 98.06 92 ALA A C 1
ATOM 718 O O . ALA A 1 92 ? 3.426 1.280 -6.203 1.00 98.06 92 ALA A O 1
ATOM 719 N N . VAL A 1 93 ? 3.360 0.007 -4.353 1.00 98.19 93 VAL A N 1
ATOM 720 C CA . VAL A 1 93 ? 2.456 0.816 -3.542 1.00 98.19 93 VAL A CA 1
ATOM 721 C C . VAL A 1 93 ? 3.196 1.170 -2.259 1.00 98.19 93 VAL A C 1
ATOM 723 O O . VAL A 1 93 ? 3.671 0.269 -1.570 1.00 98.19 93 VAL A O 1
ATOM 726 N N . LEU A 1 94 ? 3.285 2.458 -1.940 1.00 97.94 94 LEU A N 1
ATOM 727 C CA . LEU A 1 94 ? 3.770 2.956 -0.655 1.00 97.94 94 LEU A CA 1
ATOM 728 C C . LEU A 1 94 ? 2.576 3.423 0.184 1.00 97.94 94 LEU A C 1
ATOM 730 O O . LEU A 1 94 ? 1.824 4.289 -0.265 1.00 97.94 94 LEU A O 1
ATOM 734 N N . LEU A 1 95 ? 2.400 2.851 1.375 1.00 97.12 95 LEU A N 1
ATOM 735 C CA . LEU A 1 95 ? 1.437 3.313 2.378 1.00 97.12 95 LEU A CA 1
ATOM 736 C C . LEU A 1 95 ? 2.174 4.206 3.385 1.00 97.12 95 LEU A C 1
ATOM 738 O O . LEU A 1 95 ? 3.115 3.722 4.011 1.00 97.12 95 LEU A O 1
ATOM 742 N N . SER A 1 96 ? 1.760 5.469 3.506 1.00 93.06 96 SER A N 1
ATOM 743 C CA . SER A 1 96 ? 2.405 6.535 4.296 1.00 93.06 96 SER A CA 1
ATOM 744 C C . SER A 1 96 ? 1.407 7.181 5.245 1.00 93.06 96 SER A C 1
ATOM 746 O O . SER A 1 96 ? 0.313 7.517 4.751 1.00 93.06 96 SER A O 1
#

InterPro domains:
  IPR006555 ATP-dependent helicase, C-terminal [PF13307] (22-95)
  IPR027417 P-loop containing nucleoside triphosphate hydrolase [G3DSA:3.40.50.300] (1-96)
  IPR045028 Helicase superfamily 1/2, DinG/Rad3-like [PTHR11472] (2-96)

Sequence (96 aa):
TISSKYETREDVAVIRNYGQLLVEISACVPDGVVCFFTSYLYLESVVGAWYDQGVVASLQRHKLLFIETQDSAETSFALINYIKACESGRGAVLLS

pLDDT: mean 91.74, std 8.96, range [52.91, 98.19]

Organism: NCBI:txid116150